Protein AF-A0A960R9C5-F1 (afdb_monomer_lite)

Foldseek 3Di:
DQQAEEEEFPQDAAPVRLVVFQCVPHQRSSGYDAFYLDDHRHPPLDDPDDDDPVVVVVVVVVVVVVLVVVCVVDDPDSVSVSVVVVVVVSPVCSPVVVVLLDCVPPDPVLCVQQPDPHPPANSVSSVLSSVVSVVVVPRNYYHYDDDHCLVPDPPPCVPSVVNVCRHPVSNVD

Sequence (173 aa):
LPAYVVLDDPKGLPVNHTQSWQAGYLPPVFQGTRFRSTGTPVLNLTRDFDEPDAVTSLERELYTKFNRLHRDRRPFQPDLDARIASYELAARMQLSTTDALDLSSETQSTLDMYGIGTEPTDSYGRRCLYARRLVERGVRFIQLFIDFQIWDNHTGLETGLKSACDRTDKPIA

pLDDT: mean 86.18, std 8.32, range [62.41, 96.62]

Radius of gyration: 19.41 Å; chains: 1; bounding box: 48×28×61 Å

Secondary structure (DSSP, 8-state):
--SEEEE-BTTBPPTTGGGGG--TTS-GGG--EEE-SSS-SSTT-S-SS---HHHHHHHHHHHHHHHHHHHHTSTT-HHHHHHHHHHHHHHHHHHHHHHHH--TTS-HHHHHHTTTTSTTTHHHHHHHHHHHHHHHTT--EEEE--STTTT--SS-HHHHHHHHHHHHHHHH-

Structure (mmCIF, N/CA/C/O backbone):
data_AF-A0A960R9C5-F1
#
_entry.id   AF-A0A960R9C5-F1
#
loop_
_atom_site.group_PDB
_atom_site.id
_atom_site.type_symbol
_atom_site.label_atom_id
_atom_site.label_alt_id
_atom_site.label_comp_id
_atom_site.label_asym_id
_atom_site.label_entity_id
_atom_site.label_seq_id
_atom_site.pdbx_PDB_ins_code
_atom_site.Cartn_x
_atom_site.Cartn_y
_atom_site.Cartn_z
_atom_site.occupancy
_atom_site.B_iso_or_equiv
_atom_site.auth_seq_id
_atom_site.auth_comp_id
_atom_site.auth_asym_id
_atom_site.auth_atom_id
_atom_site.pdbx_PDB_model_num
ATOM 1 N N . LEU A 1 1 ? 0.612 -5.121 -11.516 1.00 77.38 1 LEU A N 1
ATOM 2 C CA . LEU A 1 1 ? 0.949 -4.606 -10.169 1.00 77.38 1 LEU A CA 1
ATOM 3 C C . LEU A 1 1 ? 2.263 -5.228 -9.681 1.00 77.38 1 LEU A C 1
ATOM 5 O O . LEU A 1 1 ? 2.621 -6.280 -10.205 1.00 77.38 1 LEU A O 1
ATOM 9 N N . PRO A 1 2 ? 3.005 -4.582 -8.760 1.00 83.38 2 PRO A N 1
ATOM 10 C CA . PRO A 1 2 ? 4.226 -5.135 -8.162 1.00 83.38 2 PRO A CA 1
ATOM 11 C C . PRO A 1 2 ? 3.938 -6.420 -7.389 1.00 83.38 2 PRO A C 1
ATOM 13 O O . PRO A 1 2 ? 2.831 -6.618 -6.894 1.00 83.38 2 PRO A O 1
ATOM 16 N N . ALA A 1 3 ? 4.952 -7.273 -7.245 1.00 85.12 3 ALA A N 1
ATOM 17 C CA . ALA A 1 3 ? 4.843 -8.468 -6.413 1.00 85.12 3 ALA A CA 1
ATOM 18 C C . ALA A 1 3 ? 4.812 -8.126 -4.912 1.00 85.12 3 ALA A C 1
ATOM 20 O O . ALA A 1 3 ? 4.100 -8.794 -4.167 1.00 85.12 3 ALA A O 1
ATOM 21 N N . TYR A 1 4 ? 5.545 -7.082 -4.504 1.00 90.88 4 TYR A N 1
ATOM 22 C CA . TYR A 1 4 ? 5.660 -6.613 -3.125 1.00 90.88 4 TYR A CA 1
ATOM 23 C C . TYR A 1 4 ? 5.252 -5.134 -3.002 1.00 90.88 4 TYR A C 1
ATOM 25 O O . TYR A 1 4 ? 5.939 -4.248 -3.520 1.00 90.88 4 TYR A O 1
ATOM 33 N N . VAL A 1 5 ? 4.139 -4.876 -2.308 1.00 91.56 5 VAL A N 1
ATOM 34 C CA . VAL A 1 5 ? 3.648 -3.529 -1.972 1.00 91.56 5 VAL A CA 1
ATOM 35 C C . VAL A 1 5 ? 3.867 -3.219 -0.496 1.00 91.56 5 VAL A C 1
ATOM 37 O O . VAL A 1 5 ? 3.649 -4.065 0.368 1.00 91.56 5 VAL A O 1
ATOM 40 N N . VAL A 1 6 ? 4.231 -1.972 -0.214 1.00 93.06 6 VAL A N 1
ATOM 41 C CA . VAL A 1 6 ? 4.342 -1.431 1.141 1.00 93.06 6 VAL A CA 1
ATOM 42 C C . VAL A 1 6 ? 3.352 -0.288 1.308 1.00 93.06 6 VAL A C 1
ATOM 44 O O . VAL A 1 6 ? 3.401 0.673 0.543 1.00 93.06 6 VAL A O 1
ATOM 47 N N . LEU A 1 7 ? 2.484 -0.383 2.312 1.00 92.50 7 LEU A N 1
ATOM 48 C CA . LEU A 1 7 ? 1.526 0.652 2.697 1.00 92.50 7 LEU A CA 1
ATOM 49 C C . LEU A 1 7 ? 1.976 1.267 4.026 1.00 92.50 7 LEU A C 1
ATOM 51 O O . LEU A 1 7 ? 1.863 0.637 5.080 1.00 92.50 7 LEU A O 1
ATOM 55 N N . ASP A 1 8 ? 2.510 2.486 3.980 1.00 89.44 8 ASP A N 1
ATOM 56 C CA . ASP A 1 8 ? 2.977 3.189 5.175 1.00 89.44 8 ASP A CA 1
ATOM 57 C C . ASP A 1 8 ? 1.854 3.924 5.916 1.00 89.44 8 ASP A C 1
ATOM 59 O O . ASP A 1 8 ? 0.726 4.039 5.429 1.00 89.44 8 ASP A O 1
ATOM 63 N N . ASP A 1 9 ? 2.139 4.352 7.146 1.00 90.06 9 ASP A N 1
ATOM 64 C CA . ASP A 1 9 ? 1.217 5.151 7.947 1.00 90.06 9 ASP A CA 1
ATOM 65 C C . ASP A 1 9 ? 1.395 6.635 7.615 1.00 90.06 9 ASP A C 1
ATOM 67 O O . ASP A 1 9 ? 2.532 7.112 7.598 1.00 90.06 9 ASP A O 1
ATOM 71 N N . PRO A 1 10 ? 0.311 7.402 7.389 1.00 88.44 10 PRO A N 1
ATOM 72 C CA . PRO A 1 10 ? 0.430 8.834 7.130 1.00 88.44 10 PRO A CA 1
ATOM 73 C C . PRO A 1 10 ? 1.084 9.602 8.289 1.00 88.44 10 PRO A C 1
ATOM 75 O O . PRO A 1 10 ? 1.595 10.698 8.066 1.00 88.44 10 PRO A O 1
ATOM 78 N N . LYS A 1 11 ? 1.093 9.046 9.510 1.00 88.44 11 LYS A N 1
ATOM 79 C CA . LYS A 1 11 ? 1.782 9.634 10.667 1.00 88.44 11 LYS A CA 1
ATOM 80 C C . LYS A 1 11 ? 3.303 9.507 10.593 1.00 88.44 11 LYS A C 1
ATOM 82 O O . LYS A 1 11 ? 4.003 10.309 11.205 1.00 88.44 11 LYS A O 1
ATOM 87 N N . GLY A 1 12 ? 3.828 8.542 9.840 1.00 86.19 12 GLY A N 1
ATOM 88 C CA . GLY A 1 12 ? 5.264 8.350 9.707 1.00 86.19 12 GLY A CA 1
ATOM 89 C C . GLY A 1 12 ? 5.664 6.956 9.243 1.00 86.19 12 GLY A C 1
ATOM 90 O O . GLY A 1 12 ? 4.900 5.992 9.285 1.00 86.19 12 GLY A O 1
ATOM 91 N N . LEU A 1 13 ? 6.922 6.856 8.814 1.00 88.00 13 LEU A N 1
ATOM 92 C CA . LEU A 1 13 ? 7.540 5.576 8.484 1.00 88.00 13 LEU A CA 1
ATOM 93 C C . LEU A 1 13 ? 7.780 4.753 9.764 1.00 88.00 13 LEU A C 1
ATOM 95 O O . LEU A 1 13 ? 7.956 5.334 10.838 1.00 88.00 13 LEU A O 1
ATOM 99 N N . PRO A 1 14 ? 7.828 3.414 9.663 1.00 89.25 14 PRO A N 1
ATOM 100 C CA . PRO A 1 14 ? 8.199 2.572 10.795 1.00 89.25 14 PRO A CA 1
ATOM 101 C C . PRO A 1 14 ? 9.638 2.841 11.247 1.00 89.25 14 PRO A C 1
ATOM 103 O O . PRO A 1 14 ? 10.432 3.475 10.537 1.00 89.25 14 PRO A O 1
ATOM 106 N N . VAL A 1 15 ? 9.996 2.273 12.399 1.00 88.00 15 VAL A N 1
ATOM 107 C CA . VAL A 1 15 ? 11.399 2.152 12.821 1.00 88.00 15 VAL A CA 1
ATOM 108 C C . VAL A 1 15 ? 12.231 1.554 11.681 1.00 88.00 15 VAL A C 1
ATOM 110 O O . VAL A 1 15 ? 11.767 0.679 10.947 1.00 88.00 15 VAL A O 1
ATOM 113 N N . ASN A 1 16 ? 13.448 2.074 11.503 1.00 88.38 16 ASN A N 1
ATOM 114 C CA . ASN A 1 16 ? 14.372 1.767 10.400 1.00 88.38 16 ASN A CA 1
ATOM 115 C C . ASN A 1 16 ? 13.913 2.225 8.998 1.00 88.38 16 ASN A C 1
ATOM 117 O O . ASN A 1 16 ? 14.590 1.963 8.001 1.00 88.38 16 ASN A O 1
ATOM 121 N N . HIS A 1 17 ? 12.812 2.978 8.895 1.00 89.31 17 HIS A N 1
ATOM 122 C CA . HIS A 1 17 ? 12.341 3.597 7.654 1.00 89.31 17 HIS A CA 1
ATOM 123 C C . HIS A 1 17 ? 12.310 2.600 6.481 1.00 89.31 17 HIS A C 1
ATOM 125 O O . HIS A 1 17 ? 11.784 1.498 6.607 1.00 89.31 17 HIS A O 1
ATOM 131 N N . THR A 1 18 ? 12.899 2.959 5.335 1.00 88.19 18 THR A N 1
ATOM 132 C CA . THR A 1 18 ? 12.920 2.123 4.130 1.00 88.19 18 THR A CA 1
ATOM 133 C C . THR A 1 18 ? 13.665 0.806 4.294 1.00 88.19 18 THR A C 1
ATOM 135 O O . THR A 1 18 ? 13.451 -0.092 3.485 1.00 88.19 18 THR A O 1
ATOM 138 N N . GLN A 1 19 ? 14.531 0.666 5.304 1.00 89.88 19 GLN A N 1
ATOM 139 C CA . GLN A 1 19 ? 15.277 -0.577 5.533 1.00 89.88 19 GLN A CA 1
ATOM 140 C C . GLN A 1 19 ? 14.338 -1.746 5.846 1.00 89.88 19 GLN A C 1
ATOM 142 O O . GLN A 1 19 ? 14.651 -2.884 5.510 1.00 89.88 19 GLN A O 1
ATOM 147 N N . SER A 1 20 ? 13.151 -1.460 6.385 1.00 89.62 20 SER A N 1
ATOM 148 C CA . SER A 1 20 ? 12.134 -2.458 6.723 1.00 89.62 20 SER A CA 1
ATOM 149 C C . SER A 1 20 ? 11.517 -3.164 5.505 1.00 89.62 20 SER A C 1
ATOM 151 O O . SER A 1 20 ? 10.842 -4.175 5.671 1.00 89.62 20 SER A O 1
ATOM 153 N N . TRP A 1 21 ? 11.760 -2.676 4.281 1.00 91.56 21 TRP A N 1
ATOM 154 C CA . TRP A 1 21 ? 11.279 -3.295 3.036 1.00 91.56 21 TRP A CA 1
ATOM 155 C C . TRP A 1 21 ? 12.300 -3.263 1.892 1.00 91.56 21 TRP A C 1
ATOM 157 O O . TRP A 1 21 ? 11.939 -3.249 0.710 1.00 91.56 21 TRP A O 1
ATOM 167 N N . GLN A 1 22 ? 13.589 -3.230 2.225 1.00 90.50 22 GLN A N 1
ATOM 168 C CA . GLN A 1 22 ? 14.656 -3.360 1.236 1.00 90.50 22 GLN A CA 1
ATOM 169 C C . GLN A 1 22 ? 14.792 -4.799 0.732 1.00 90.50 22 GLN A C 1
ATOM 171 O O . GLN A 1 22 ? 14.524 -5.751 1.459 1.00 90.50 22 GLN A O 1
ATOM 176 N N . ALA A 1 23 ? 15.272 -4.958 -0.504 1.00 87.50 23 ALA A N 1
ATOM 177 C CA . ALA A 1 23 ? 15.625 -6.276 -1.041 1.00 87.50 23 ALA A CA 1
ATOM 178 C C . ALA A 1 23 ? 16.809 -6.930 -0.290 1.00 87.50 23 ALA A C 1
ATOM 180 O O . ALA A 1 23 ? 17.013 -8.141 -0.378 1.00 87.50 23 ALA A O 1
ATOM 181 N N . GLY A 1 24 ? 17.590 -6.148 0.467 1.00 86.75 24 GLY A N 1
ATOM 182 C CA . GLY A 1 24 ? 18.765 -6.633 1.188 1.00 86.75 24 GLY A CA 1
ATOM 183 C C . GLY A 1 24 ? 19.799 -7.212 0.221 1.00 86.75 24 GLY A C 1
ATOM 184 O O . GLY A 1 24 ? 20.291 -6.505 -0.652 1.00 86.75 24 GLY A O 1
ATOM 185 N N . TYR A 1 25 ? 20.104 -8.503 0.370 1.00 85.69 25 TYR A N 1
ATOM 186 C CA . TYR A 1 25 ? 21.004 -9.244 -0.526 1.00 85.69 25 TYR A CA 1
ATOM 187 C C . TYR A 1 25 ? 20.301 -9.831 -1.759 1.00 85.69 25 TYR A C 1
ATOM 189 O O . TYR A 1 25 ? 20.962 -10.394 -2.632 1.00 85.69 25 TYR A O 1
ATOM 197 N N . LEU A 1 26 ? 18.967 -9.761 -1.823 1.00 85.00 26 LEU A N 1
ATOM 198 C CA . LEU A 1 26 ? 18.210 -10.261 -2.963 1.00 85.00 26 LEU A CA 1
ATOM 199 C C . LEU A 1 26 ? 18.327 -9.299 -4.153 1.00 85.00 26 LEU A C 1
ATOM 201 O O . LEU A 1 26 ? 18.531 -8.098 -3.967 1.00 85.00 26 LEU A O 1
ATOM 205 N N . PRO A 1 27 ? 18.142 -9.802 -5.387 1.00 81.25 27 PRO A N 1
ATOM 206 C CA . PRO A 1 27 ? 18.071 -8.958 -6.569 1.00 81.25 27 PRO A CA 1
ATOM 207 C C . PRO A 1 27 ? 17.075 -7.795 -6.408 1.00 81.25 27 PRO A C 1
ATOM 209 O O . PRO A 1 27 ? 16.022 -7.977 -5.788 1.00 81.25 27 PRO A O 1
ATOM 212 N N . PRO A 1 28 ? 17.315 -6.624 -7.027 1.00 79.06 28 PRO A N 1
ATOM 213 C CA . PRO A 1 28 ? 16.482 -5.445 -6.776 1.00 79.06 28 PRO A CA 1
ATOM 214 C C . PRO A 1 28 ? 15.011 -5.590 -7.216 1.00 79.06 28 PRO A C 1
ATOM 216 O O . PRO A 1 28 ? 14.164 -4.813 -6.790 1.00 79.06 28 PRO A O 1
ATOM 219 N N . VAL A 1 29 ? 14.671 -6.609 -8.014 1.00 76.50 29 VAL A N 1
ATOM 220 C CA . VAL A 1 29 ? 13.278 -6.992 -8.330 1.00 76.50 29 VAL A CA 1
ATOM 221 C C . VAL A 1 29 ? 12.449 -7.351 -7.083 1.00 76.50 29 VAL A C 1
ATOM 223 O O . VAL A 1 29 ? 11.225 -7.250 -7.117 1.00 76.50 29 VAL A O 1
ATOM 226 N N . PHE A 1 30 ? 13.092 -7.717 -5.972 1.00 84.50 30 PHE A N 1
ATOM 227 C CA . PHE A 1 30 ? 12.429 -8.002 -4.694 1.00 84.50 30 PHE A CA 1
ATOM 228 C C . PHE A 1 30 ? 12.263 -6.766 -3.795 1.00 84.50 30 PHE A C 1
ATOM 230 O O . PHE A 1 30 ? 11.787 -6.884 -2.668 1.00 84.50 30 PHE A O 1
ATOM 237 N N . GLN A 1 31 ? 12.639 -5.576 -4.268 1.00 87.88 31 GLN A N 1
ATOM 238 C CA . GLN A 1 31 ? 12.476 -4.327 -3.528 1.00 87.88 31 GLN A CA 1
ATOM 239 C C . GLN A 1 31 ? 10.990 -3.998 -3.321 1.00 87.88 31 GLN A C 1
ATOM 241 O O . GLN A 1 31 ? 10.208 -3.967 -4.274 1.00 87.88 31 GLN A O 1
ATOM 246 N N . GLY A 1 32 ? 10.603 -3.684 -2.080 1.00 89.25 32 GLY A N 1
ATOM 247 C CA . GLY A 1 32 ? 9.241 -3.253 -1.771 1.00 89.25 32 GLY A CA 1
ATOM 248 C C . GLY A 1 32 ? 8.894 -1.940 -2.464 1.00 89.25 32 GLY A C 1
ATOM 249 O O . GLY A 1 32 ? 9.638 -0.958 -2.362 1.00 89.25 32 GLY A O 1
ATOM 250 N N . THR A 1 33 ? 7.755 -1.921 -3.161 1.00 87.88 33 THR A N 1
ATOM 251 C CA . THR A 1 33 ? 7.226 -0.720 -3.815 1.00 87.88 33 THR A CA 1
ATOM 252 C C . THR A 1 33 ? 6.292 0.004 -2.851 1.00 87.88 33 THR A C 1
ATOM 254 O O . THR A 1 33 ? 5.219 -0.499 -2.520 1.00 87.88 33 THR A O 1
ATOM 257 N N . ARG A 1 34 ? 6.698 1.191 -2.392 1.00 87.44 34 ARG A N 1
ATOM 258 C CA . ARG A 1 34 ? 5.901 2.004 -1.466 1.00 87.44 34 ARG A CA 1
ATOM 259 C C . ARG A 1 34 ? 4.719 2.654 -2.177 1.00 87.44 34 ARG A C 1
ATOM 261 O O . ARG A 1 34 ? 4.907 3.348 -3.174 1.00 87.44 34 ARG A O 1
ATOM 268 N N . PHE A 1 35 ? 3.529 2.464 -1.619 1.00 87.19 35 PHE A N 1
ATOM 269 C CA . PHE A 1 35 ? 2.294 3.137 -1.999 1.00 87.19 35 PHE A CA 1
ATOM 270 C C . PHE A 1 35 ? 1.908 4.071 -0.853 1.00 87.19 35 PHE A C 1
ATOM 272 O O . PHE A 1 35 ? 1.730 3.626 0.281 1.00 87.19 35 PHE A O 1
ATOM 279 N N . ARG A 1 36 ? 1.790 5.367 -1.143 1.00 80.00 36 ARG A N 1
ATOM 280 C CA . ARG A 1 36 ? 1.362 6.355 -0.153 1.00 80.00 36 ARG A CA 1
ATOM 281 C C . ARG A 1 36 ? -0.093 6.108 0.220 1.00 80.00 36 ARG A C 1
ATOM 283 O O . ARG A 1 36 ? -0.937 5.859 -0.637 1.00 80.00 36 ARG A O 1
ATOM 290 N N . SER A 1 37 ? -0.376 6.232 1.506 1.00 71.81 37 SER A N 1
ATOM 291 C CA . SER A 1 37 ? -1.714 6.088 2.078 1.00 71.81 37 SER A CA 1
ATOM 292 C C . SER A 1 37 ? -2.637 7.280 1.809 1.00 71.81 37 SER A C 1
ATOM 294 O O . SER A 1 37 ? -3.852 7.151 1.939 1.00 71.81 37 SER A O 1
ATOM 296 N N . THR A 1 38 ? -2.072 8.444 1.479 1.00 72.31 38 THR A N 1
ATOM 297 C CA . THR A 1 38 ? -2.788 9.698 1.211 1.00 72.31 38 THR A CA 1
ATOM 298 C C . THR A 1 38 ? -2.210 10.410 -0.013 1.00 72.31 38 THR A C 1
ATOM 300 O O . THR A 1 38 ? -1.033 10.248 -0.354 1.00 72.31 38 THR A O 1
ATOM 303 N N . GLY A 1 39 ? -3.040 11.222 -0.674 1.00 75.12 39 GLY A N 1
ATOM 304 C CA . GLY A 1 39 ? -2.672 11.903 -1.917 1.00 75.12 39 GLY A CA 1
ATOM 305 C C . GLY A 1 39 ? -2.460 10.914 -3.063 1.00 75.12 39 GLY A C 1
ATOM 306 O O . GLY A 1 39 ? -3.129 9.887 -3.123 1.00 75.12 39 GLY A O 1
ATOM 307 N N . THR A 1 40 ? -1.526 11.216 -3.970 1.00 70.56 40 THR A N 1
ATOM 308 C CA . THR A 1 40 ? -1.194 10.323 -5.088 1.00 70.56 40 THR A CA 1
ATOM 309 C C . THR A 1 40 ? -0.412 9.106 -4.577 1.00 70.56 40 THR A C 1
ATOM 311 O O . THR A 1 40 ? 0.733 9.272 -4.134 1.00 70.56 40 THR A O 1
ATOM 314 N N . PRO A 1 41 ? -0.971 7.884 -4.649 1.00 73.44 41 PRO A N 1
ATOM 315 C CA . PRO A 1 41 ? -0.367 6.719 -4.006 1.00 73.44 41 PRO A CA 1
ATOM 316 C C . PRO A 1 41 ? 0.975 6.312 -4.605 1.00 73.44 41 PRO A C 1
ATOM 318 O O . PRO A 1 41 ? 1.882 5.891 -3.891 1.00 73.44 41 PRO A O 1
ATOM 321 N N . VAL A 1 42 ? 1.128 6.484 -5.915 1.00 74.25 42 VAL A N 1
ATOM 322 C CA . VAL A 1 42 ? 2.401 6.309 -6.612 1.00 74.25 42 VAL A CA 1
ATOM 323 C C . VAL A 1 42 ? 2.680 7.602 -7.358 1.00 74.25 42 VAL A C 1
ATOM 325 O O . VAL A 1 42 ? 1.834 8.121 -8.083 1.00 74.25 42 VAL A O 1
ATOM 328 N N . LEU A 1 43 ? 3.859 8.166 -7.131 1.00 67.69 43 LEU A N 1
ATOM 329 C CA . LEU A 1 43 ? 4.248 9.423 -7.758 1.00 67.69 43 LEU A CA 1
ATOM 330 C C . LEU A 1 43 ? 4.332 9.268 -9.280 1.00 67.69 43 LEU A C 1
ATOM 332 O O . LEU A 1 43 ? 4.702 8.204 -9.773 1.00 67.69 43 LEU A O 1
ATOM 336 N N . ASN A 1 44 ? 4.033 10.347 -10.004 1.00 65.44 44 ASN A N 1
ATOM 337 C CA . ASN A 1 44 ? 4.134 10.418 -11.466 1.00 65.44 44 ASN A CA 1
ATOM 338 C C . ASN A 1 44 ? 3.245 9.391 -12.208 1.00 65.44 44 ASN A C 1
ATOM 340 O O . ASN A 1 44 ? 3.566 8.961 -13.316 1.00 65.44 44 ASN A O 1
ATOM 344 N N . LEU A 1 45 ? 2.128 8.964 -11.598 1.00 67.38 45 LEU A N 1
ATOM 345 C CA . LEU A 1 45 ? 1.124 8.136 -12.285 1.00 67.38 45 LEU A CA 1
ATOM 346 C C . LEU A 1 45 ? 0.294 8.941 -13.296 1.00 67.38 45 LEU A C 1
ATOM 348 O O . LEU A 1 45 ? -0.201 8.378 -14.265 1.00 67.38 45 LEU A O 1
ATOM 352 N N . THR A 1 46 ? 0.096 10.233 -13.060 1.00 68.00 46 THR A N 1
ATOM 353 C CA . THR A 1 46 ? -0.685 11.103 -13.942 1.00 68.00 46 THR A CA 1
ATOM 354 C C . THR A 1 46 ? 0.231 11.782 -14.942 1.00 68.00 46 THR A C 1
ATOM 356 O O . THR A 1 46 ? 1.325 12.218 -14.587 1.00 68.00 46 THR A O 1
ATOM 359 N N . ARG A 1 47 ? -0.220 11.865 -16.191 1.00 71.31 47 ARG A N 1
ATOM 360 C CA . ARG A 1 47 ? 0.460 12.630 -17.236 1.00 71.31 47 ARG A CA 1
ATOM 361 C C . ARG A 1 47 ? 0.223 14.120 -17.020 1.00 71.31 47 ARG A C 1
ATOM 363 O O . ARG A 1 47 ? -0.867 14.503 -16.607 1.00 71.31 47 ARG A O 1
ATOM 370 N N . ASP A 1 48 ? 1.227 14.932 -17.333 1.00 75.19 48 ASP A N 1
ATOM 371 C CA . ASP A 1 48 ? 1.127 16.393 -17.229 1.00 75.19 48 ASP A CA 1
ATOM 372 C C . ASP A 1 48 ? 0.285 17.005 -18.360 1.00 75.19 48 ASP A C 1
ATOM 374 O O . ASP A 1 48 ? -0.251 18.102 -18.214 1.00 75.19 48 ASP A O 1
ATOM 378 N N . PHE A 1 49 ? 0.157 16.304 -19.489 1.00 81.06 49 PHE A N 1
ATOM 379 C CA . PHE A 1 49 ? -0.650 16.715 -20.632 1.00 81.06 49 PHE A CA 1
ATOM 380 C C . PHE A 1 49 ? -1.228 15.498 -21.360 1.00 81.06 49 PHE A C 1
ATOM 382 O O . PHE A 1 49 ? -0.668 14.398 -21.311 1.00 81.06 49 PHE A O 1
ATOM 389 N N . ASP A 1 50 ? -2.347 15.716 -22.047 1.00 80.81 50 ASP A N 1
ATOM 390 C CA . ASP A 1 50 ? -2.931 14.720 -22.936 1.00 80.81 50 ASP A CA 1
ATOM 391 C C . ASP A 1 50 ? -2.104 14.608 -24.213 1.00 80.81 50 ASP A C 1
ATOM 393 O O . ASP A 1 50 ? -1.773 15.599 -24.867 1.00 80.81 50 ASP A O 1
ATOM 397 N N . GLU A 1 51 ? -1.791 13.373 -24.580 1.00 83.81 51 GLU A N 1
ATOM 398 C CA . GLU A 1 51 ? -1.022 13.051 -25.768 1.00 83.81 51 GLU A CA 1
ATOM 399 C C . GLU A 1 51 ? -1.749 11.957 -26.558 1.00 83.81 51 GLU A C 1
ATOM 401 O O . GLU A 1 51 ? -2.253 11.011 -25.944 1.00 83.81 51 GLU A O 1
ATOM 406 N N . PRO A 1 52 ? -1.808 12.038 -27.901 1.00 89.06 52 PRO A N 1
ATOM 407 C CA . PRO A 1 52 ? -2.423 10.993 -28.706 1.00 89.06 52 PRO A CA 1
ATOM 408 C C . PRO A 1 52 ? -1.778 9.623 -28.465 1.00 89.06 52 PRO A C 1
ATOM 410 O O . PRO A 1 52 ? -0.552 9.491 -28.500 1.00 89.06 52 PRO A O 1
ATOM 413 N N . ASP A 1 53 ? -2.602 8.580 -28.344 1.00 84.12 53 ASP A N 1
ATOM 414 C CA . ASP A 1 53 ? -2.145 7.203 -28.092 1.00 84.12 53 ASP A CA 1
ATOM 415 C C . ASP A 1 53 ? -1.084 6.721 -29.092 1.00 84.12 53 ASP A C 1
ATOM 417 O O . ASP A 1 53 ? -0.174 5.969 -28.733 1.00 84.12 53 ASP A O 1
ATOM 421 N N . ALA A 1 54 ? -1.171 7.173 -30.348 1.00 89.19 54 ALA A N 1
ATOM 422 C CA . ALA A 1 54 ? -0.198 6.855 -31.388 1.00 89.19 54 ALA A CA 1
ATOM 423 C C . ALA A 1 54 ? 1.207 7.394 -31.065 1.00 89.19 54 ALA A C 1
ATOM 425 O O . ALA A 1 54 ? 2.193 6.686 -31.267 1.00 89.19 54 ALA A O 1
ATOM 426 N N . VAL A 1 55 ? 1.304 8.616 -30.528 1.00 88.56 55 VAL A N 1
ATOM 427 C CA . VAL A 1 55 ? 2.582 9.235 -30.144 1.00 88.56 55 VAL A CA 1
ATOM 428 C C . VAL A 1 55 ? 3.154 8.510 -28.933 1.00 88.56 55 VAL A C 1
ATOM 430 O O . VAL A 1 55 ? 4.269 8.002 -28.992 1.00 88.56 55 VAL A O 1
ATOM 433 N N . THR A 1 56 ? 2.340 8.320 -27.896 1.00 83.62 56 THR A N 1
ATOM 434 C CA . THR A 1 56 ? 2.716 7.552 -26.706 1.00 83.62 56 THR A CA 1
ATOM 435 C C . THR A 1 56 ? 3.206 6.138 -27.036 1.00 83.62 56 THR A C 1
ATOM 437 O O . THR A 1 56 ? 4.146 5.634 -26.417 1.00 83.62 56 THR A O 1
ATOM 440 N N . SER A 1 57 ? 2.563 5.465 -27.992 1.00 85.25 57 SER A N 1
ATOM 441 C CA . SER A 1 57 ? 2.958 4.117 -28.410 1.00 85.25 57 SER A CA 1
ATOM 442 C C . SER A 1 57 ? 4.324 4.131 -29.096 1.00 85.25 57 SER A C 1
ATOM 444 O O . SER A 1 57 ? 5.190 3.332 -28.739 1.00 85.25 57 SER A O 1
ATOM 446 N N . LEU A 1 58 ? 4.555 5.090 -29.999 1.00 90.81 58 LEU A N 1
ATOM 447 C CA . LEU A 1 58 ? 5.851 5.290 -30.654 1.00 90.81 58 LEU A CA 1
ATOM 448 C C . LEU A 1 58 ? 6.963 5.626 -29.651 1.00 90.81 58 LEU A C 1
ATOM 450 O O . LEU A 1 58 ? 8.062 5.079 -29.750 1.00 90.81 58 LEU A O 1
ATOM 454 N N . GLU A 1 59 ? 6.688 6.473 -28.657 1.00 87.62 59 GLU A N 1
ATOM 455 C CA . GLU A 1 59 ? 7.641 6.778 -27.587 1.00 87.62 59 GLU A CA 1
ATOM 456 C C . GLU A 1 59 ? 8.013 5.524 -26.792 1.00 87.62 59 GLU A C 1
ATOM 458 O O . GLU A 1 59 ? 9.197 5.235 -26.604 1.00 87.62 59 GLU A O 1
ATOM 463 N N . ARG A 1 60 ? 7.023 4.722 -26.371 1.00 84.31 60 ARG A N 1
ATOM 464 C CA . ARG A 1 60 ? 7.266 3.455 -25.658 1.00 84.31 60 ARG A CA 1
ATOM 465 C C . ARG A 1 60 ? 8.097 2.481 -26.489 1.00 84.31 60 ARG A C 1
ATOM 467 O O . ARG A 1 60 ? 9.005 1.845 -25.947 1.00 84.31 60 ARG A O 1
ATOM 474 N N . GLU A 1 61 ? 7.823 2.363 -27.786 1.00 89.06 61 GLU A N 1
ATOM 475 C CA . GLU A 1 61 ? 8.614 1.531 -28.699 1.00 89.06 61 GLU A CA 1
ATOM 476 C C . GLU A 1 61 ? 10.058 2.029 -28.815 1.00 89.06 61 GLU A C 1
ATOM 478 O O . GLU A 1 61 ? 11.003 1.233 -28.737 1.00 89.06 61 GLU A O 1
ATOM 483 N N . LEU A 1 62 ? 10.248 3.344 -28.934 1.00 92.12 62 LEU A N 1
ATOM 484 C CA . LEU A 1 62 ? 11.566 3.965 -29.002 1.00 92.12 62 LEU A CA 1
ATOM 485 C C . LEU A 1 62 ? 12.359 3.752 -27.706 1.00 92.12 62 LEU A C 1
ATOM 487 O O . LEU A 1 62 ? 13.511 3.312 -27.759 1.00 92.12 62 LEU A O 1
ATOM 491 N N . TYR A 1 63 ? 11.742 3.982 -26.545 1.00 87.56 63 TYR A N 1
ATOM 492 C CA . TYR A 1 63 ? 12.354 3.706 -25.245 1.00 87.56 63 TYR A CA 1
ATOM 493 C C . TYR A 1 63 ? 12.702 2.227 -25.087 1.00 87.56 63 TYR A C 1
ATOM 495 O O . TYR A 1 63 ? 13.808 1.901 -24.661 1.00 87.56 63 TYR A O 1
ATOM 503 N N . THR A 1 64 ? 11.820 1.320 -25.515 1.00 87.56 64 THR A N 1
ATOM 504 C CA . THR A 1 64 ? 12.089 -0.126 -25.508 1.00 87.56 64 THR A CA 1
ATOM 505 C C . THR A 1 64 ? 13.310 -0.462 -26.365 1.00 87.56 64 THR A C 1
ATOM 507 O O . THR A 1 64 ? 14.175 -1.239 -25.950 1.00 87.56 64 THR A O 1
ATOM 510 N N . LYS A 1 65 ? 13.430 0.144 -27.552 1.00 91.69 65 LYS A N 1
ATOM 511 C CA . LYS A 1 65 ? 14.587 -0.035 -28.438 1.00 91.69 65 LYS A CA 1
ATOM 512 C C . LYS A 1 65 ? 15.875 0.485 -27.799 1.00 91.69 65 LYS A C 1
ATOM 514 O O . LYS A 1 65 ? 16.891 -0.209 -27.846 1.00 91.69 65 LYS A O 1
ATOM 519 N N . PHE A 1 66 ? 15.846 1.665 -27.181 1.00 89.94 66 PHE A N 1
ATOM 520 C CA . PHE A 1 66 ? 17.003 2.209 -26.469 1.00 89.94 66 PHE A CA 1
ATOM 521 C C . PHE A 1 66 ? 17.397 1.361 -25.264 1.00 89.94 66 PHE A C 1
ATOM 523 O O . PHE A 1 66 ? 18.582 1.081 -25.105 1.00 89.94 66 PHE A O 1
ATOM 530 N N . ASN A 1 67 ? 16.433 0.875 -24.482 1.00 86.75 67 ASN A N 1
ATOM 531 C CA . ASN A 1 67 ? 16.683 -0.024 -23.358 1.00 86.75 67 ASN A CA 1
ATOM 532 C C . ASN A 1 67 ? 17.368 -1.317 -23.821 1.00 86.75 67 ASN A C 1
ATOM 534 O O . ASN A 1 67 ? 18.372 -1.715 -23.233 1.00 86.75 67 ASN A O 1
ATOM 538 N N . ARG A 1 68 ? 16.903 -1.928 -24.923 1.00 87.00 68 ARG A N 1
ATOM 539 C CA . ARG A 1 68 ? 17.549 -3.113 -25.522 1.00 87.00 68 ARG A CA 1
ATOM 540 C C . ARG A 1 68 ? 18.985 -2.823 -25.953 1.00 87.00 68 ARG A C 1
ATOM 542 O O . ARG A 1 68 ? 19.899 -3.500 -25.499 1.00 87.00 68 ARG A O 1
ATOM 549 N N . LEU A 1 69 ? 19.198 -1.767 -26.741 1.00 88.94 69 LEU A N 1
ATOM 550 C CA . LEU A 1 69 ? 20.538 -1.356 -27.180 1.00 88.94 69 LEU A CA 1
ATOM 551 C C . LEU A 1 69 ? 21.478 -1.071 -26.003 1.00 88.94 69 LEU A C 1
ATOM 553 O O . LEU A 1 69 ? 22.672 -1.365 -26.060 1.00 88.94 69 LEU A O 1
ATOM 557 N N . HIS A 1 70 ? 20.952 -0.459 -24.944 1.00 84.00 70 HIS A N 1
ATOM 558 C CA . HIS A 1 70 ? 21.723 -0.123 -23.761 1.00 84.00 70 HIS A CA 1
ATOM 559 C C . HIS A 1 70 ? 22.112 -1.377 -22.964 1.00 84.00 70 HIS A C 1
ATOM 561 O O . HIS A 1 70 ? 23.259 -1.456 -22.517 1.00 84.00 70 HIS A O 1
ATOM 567 N N . ARG A 1 71 ? 21.200 -2.355 -22.858 1.00 84.06 71 ARG A N 1
ATOM 568 C CA . ARG A 1 71 ? 21.420 -3.667 -22.232 1.00 84.06 71 ARG A CA 1
ATOM 569 C C . ARG A 1 71 ? 22.442 -4.505 -22.999 1.00 84.06 71 ARG A C 1
ATOM 571 O O . ARG A 1 71 ? 23.378 -5.017 -22.397 1.00 84.06 71 ARG A O 1
ATOM 578 N N . ASP A 1 72 ? 22.328 -4.569 -24.324 1.00 87.75 72 ASP A N 1
ATOM 579 C CA . ASP A 1 72 ? 23.234 -5.359 -25.171 1.00 87.75 72 ASP A CA 1
ATOM 580 C C . ASP A 1 72 ? 24.689 -4.863 -25.078 1.00 87.75 72 ASP A C 1
ATOM 582 O O . ASP A 1 72 ? 25.635 -5.644 -25.154 1.00 87.75 72 ASP A O 1
ATOM 586 N N . ARG A 1 73 ? 24.884 -3.555 -24.859 1.00 87.88 73 ARG A N 1
ATOM 587 C CA . ARG A 1 73 ? 26.211 -2.941 -24.671 1.00 87.88 73 ARG A CA 1
ATOM 588 C C . ARG A 1 73 ? 26.782 -3.106 -23.259 1.00 87.88 73 ARG A C 1
ATOM 590 O O . ARG A 1 73 ? 27.949 -2.781 -23.056 1.00 87.88 73 ARG A O 1
ATOM 597 N N . ARG A 1 74 ? 25.976 -3.522 -22.277 1.00 83.69 74 ARG A N 1
ATOM 598 C CA . ARG A 1 74 ? 26.346 -3.581 -20.850 1.00 83.69 74 ARG A CA 1
ATOM 599 C C . ARG A 1 74 ? 25.835 -4.874 -20.204 1.00 83.69 74 ARG A C 1
ATOM 601 O O . ARG A 1 74 ? 24.958 -4.815 -19.340 1.00 83.69 74 ARG A O 1
ATOM 608 N N . PRO A 1 75 ? 26.370 -6.041 -20.600 1.00 79.88 75 PRO A N 1
ATOM 609 C CA . PRO A 1 75 ? 26.003 -7.294 -19.956 1.00 79.88 75 PRO A CA 1
ATOM 610 C C . PRO A 1 75 ? 26.396 -7.279 -18.466 1.00 79.88 75 PRO A C 1
ATOM 612 O O . PRO A 1 75 ? 27.337 -6.590 -18.069 1.00 79.88 75 PRO A O 1
ATOM 615 N N . PHE A 1 76 ? 25.681 -8.063 -17.653 1.00 82.06 76 PHE A N 1
ATOM 616 C CA . PHE A 1 76 ? 25.929 -8.250 -16.212 1.00 82.06 76 PHE A CA 1
ATOM 617 C C . PHE A 1 76 ? 25.707 -7.004 -15.328 1.00 82.06 76 PHE A C 1
ATOM 619 O O . PHE A 1 76 ? 26.400 -6.816 -14.332 1.00 82.06 76 PHE A O 1
ATOM 626 N N . GLN A 1 77 ? 24.721 -6.165 -15.663 1.00 83.06 77 GLN A N 1
ATOM 627 C CA . GLN A 1 77 ? 24.327 -4.980 -14.882 1.00 83.06 77 GLN A CA 1
ATOM 628 C C . GLN A 1 77 ? 22.903 -5.130 -14.302 1.00 83.06 77 GLN A C 1
ATOM 630 O O . GLN A 1 77 ? 21.963 -4.520 -14.816 1.00 83.06 77 GLN A O 1
ATOM 635 N N . PRO A 1 78 ? 22.707 -5.923 -13.229 1.00 74.62 78 PRO A N 1
ATOM 636 C CA . PRO A 1 78 ? 21.375 -6.213 -12.683 1.00 74.62 78 PRO A CA 1
ATOM 637 C C . PRO A 1 78 ? 20.643 -4.970 -12.151 1.00 74.62 78 PRO A C 1
ATOM 639 O O . PRO A 1 78 ? 19.417 -4.899 -12.222 1.00 74.62 78 PRO A O 1
ATOM 642 N N . ASP A 1 79 ? 21.376 -3.964 -11.669 1.00 75.12 79 ASP A N 1
ATOM 643 C CA . ASP A 1 79 ? 20.792 -2.712 -11.170 1.00 75.12 79 ASP A CA 1
ATOM 644 C C . ASP A 1 79 ? 20.126 -1.896 -12.281 1.00 75.12 79 ASP A C 1
ATOM 646 O O . ASP A 1 79 ? 19.095 -1.252 -12.074 1.00 75.12 79 ASP A O 1
ATOM 650 N N . LEU A 1 80 ? 20.708 -1.922 -13.478 1.00 76.69 80 LEU A N 1
ATOM 651 C CA . LEU A 1 80 ? 20.172 -1.241 -14.649 1.00 76.69 80 LEU A CA 1
ATOM 652 C C . LEU A 1 80 ? 18.889 -1.924 -15.131 1.00 76.69 80 LEU A C 1
ATOM 654 O O . LEU A 1 80 ? 17.882 -1.247 -15.346 1.00 76.69 80 LEU A O 1
ATOM 658 N N . ASP A 1 81 ? 18.911 -3.253 -15.244 1.00 77.69 81 ASP A N 1
ATOM 659 C CA . ASP A 1 81 ? 17.733 -4.042 -15.616 1.00 77.69 81 ASP A CA 1
ATOM 660 C C . ASP A 1 81 ? 16.591 -3.830 -14.614 1.00 77.69 81 ASP A C 1
ATOM 662 O O . ASP A 1 81 ? 15.436 -3.645 -15.005 1.00 77.69 81 ASP A O 1
ATOM 666 N N . ALA A 1 82 ? 16.908 -3.761 -13.319 1.00 76.38 82 ALA A N 1
ATOM 667 C CA . ALA A 1 82 ? 15.920 -3.480 -12.289 1.00 76.38 82 ALA A CA 1
ATOM 668 C C . ALA A 1 82 ? 15.319 -2.073 -12.388 1.00 76.38 82 ALA A C 1
ATOM 670 O O . ALA A 1 82 ? 14.114 -1.908 -12.194 1.00 76.38 82 ALA A O 1
ATOM 671 N N . ARG A 1 83 ? 16.121 -1.050 -12.713 1.00 76.88 83 ARG A N 1
ATOM 672 C CA . ARG A 1 83 ? 15.608 0.312 -12.938 1.00 76.88 83 ARG A CA 1
ATOM 673 C C . ARG A 1 83 ? 14.648 0.355 -14.122 1.00 76.88 83 ARG A C 1
ATOM 675 O O . ARG A 1 83 ? 13.576 0.940 -13.997 1.00 76.88 83 ARG A O 1
ATOM 682 N N . ILE A 1 84 ? 15.000 -0.292 -15.234 1.00 78.75 84 ILE A N 1
ATOM 683 C CA . ILE A 1 84 ? 14.126 -0.394 -16.412 1.00 78.75 84 ILE A CA 1
ATOM 684 C C . ILE A 1 84 ? 12.814 -1.089 -16.030 1.00 78.75 84 ILE A C 1
ATOM 686 O O . ILE A 1 84 ? 11.736 -0.538 -16.254 1.00 78.75 84 ILE A O 1
ATOM 690 N N . ALA A 1 85 ? 12.898 -2.246 -15.368 1.00 77.56 85 ALA A N 1
ATOM 691 C CA . ALA A 1 85 ? 11.727 -2.994 -14.925 1.00 77.56 85 ALA A CA 1
ATOM 692 C C . ALA A 1 85 ? 10.839 -2.192 -13.956 1.00 77.56 85 ALA A C 1
ATOM 694 O O . ALA A 1 85 ? 9.614 -2.287 -14.034 1.00 77.56 85 ALA A O 1
ATOM 695 N N . SER A 1 86 ? 11.438 -1.386 -13.073 1.00 73.44 86 SER A N 1
ATOM 696 C CA . SER A 1 86 ? 10.729 -0.508 -12.134 1.00 73.44 86 SER A CA 1
ATOM 697 C C . SER A 1 86 ? 9.944 0.596 -12.851 1.00 73.44 86 SER A C 1
ATOM 699 O O . SER A 1 86 ? 8.769 0.810 -12.552 1.00 73.44 86 SER A O 1
ATOM 701 N N . TYR A 1 87 ? 10.534 1.246 -13.860 1.00 74.25 87 TYR A N 1
ATOM 702 C CA . TYR A 1 87 ? 9.830 2.267 -14.643 1.00 74.25 87 TYR A CA 1
ATOM 703 C C . TYR A 1 87 ? 8.709 1.680 -15.504 1.00 74.25 87 TYR A C 1
ATOM 705 O O . TYR A 1 87 ? 7.607 2.226 -15.545 1.00 74.25 87 TYR A O 1
ATOM 713 N N . GLU A 1 88 ? 8.940 0.535 -16.145 1.00 77.44 88 GLU A N 1
ATOM 714 C CA . GLU A 1 88 ? 7.886 -0.161 -16.890 1.00 77.44 88 GLU A CA 1
ATOM 715 C C . GLU A 1 88 ? 6.755 -0.631 -15.971 1.00 77.44 88 GLU A C 1
ATOM 717 O O . GLU A 1 88 ? 5.579 -0.594 -16.336 1.00 77.44 88 GLU A O 1
ATOM 722 N N . LEU A 1 89 ? 7.098 -1.072 -14.760 1.00 75.69 89 LEU A N 1
ATOM 723 C CA . LEU A 1 89 ? 6.125 -1.410 -13.736 1.00 75.69 89 LEU A CA 1
ATOM 724 C C . LEU A 1 89 ? 5.293 -0.185 -13.337 1.00 75.69 89 LEU A C 1
ATOM 726 O O . LEU A 1 89 ? 4.070 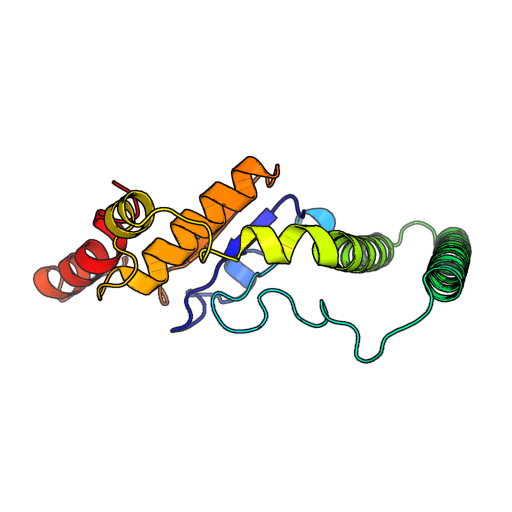-0.304 -13.302 1.00 75.69 89 LEU A O 1
ATOM 730 N N . ALA A 1 90 ? 5.919 0.970 -13.099 1.00 70.00 90 ALA A N 1
ATOM 731 C CA . ALA A 1 90 ? 5.214 2.215 -12.799 1.00 70.00 90 ALA A CA 1
ATOM 732 C C . ALA A 1 90 ? 4.244 2.605 -13.930 1.00 70.00 90 ALA A C 1
ATOM 734 O O . ALA A 1 90 ? 3.089 2.930 -13.663 1.00 70.00 90 ALA A O 1
ATOM 735 N N . ALA A 1 91 ? 4.660 2.462 -15.193 1.00 71.94 91 ALA A N 1
ATOM 736 C CA . ALA A 1 91 ? 3.791 2.689 -16.348 1.00 71.94 91 ALA A CA 1
ATOM 737 C C . ALA A 1 91 ? 2.599 1.713 -16.389 1.00 71.94 91 ALA A C 1
ATOM 739 O O . ALA A 1 91 ? 1.466 2.130 -16.614 1.00 71.94 91 ALA A O 1
ATOM 740 N N . ARG A 1 92 ? 2.811 0.417 -16.110 1.00 73.56 92 ARG A N 1
ATOM 741 C CA . ARG A 1 92 ? 1.710 -0.566 -16.006 1.00 73.56 92 ARG A CA 1
ATOM 742 C C . ARG A 1 92 ? 0.769 -0.269 -14.835 1.00 73.56 92 ARG A C 1
ATOM 744 O O . ARG A 1 92 ? -0.417 -0.581 -14.907 1.00 73.56 92 ARG A O 1
ATOM 751 N N . MET A 1 93 ? 1.293 0.303 -13.754 1.00 71.75 93 MET A N 1
ATOM 752 C CA . MET A 1 93 ? 0.520 0.661 -12.567 1.00 71.75 93 MET A CA 1
ATOM 753 C C . MET A 1 93 ? -0.431 1.839 -12.803 1.00 71.75 93 MET A C 1
ATOM 755 O O . MET A 1 93 ? -1.473 1.858 -12.153 1.00 71.75 93 MET A O 1
ATOM 759 N N . GLN A 1 94 ? -0.142 2.745 -13.751 1.00 67.69 94 GLN A N 1
ATOM 760 C CA . GLN A 1 94 ? -0.998 3.903 -14.083 1.00 67.69 94 GLN A CA 1
ATOM 761 C C . GLN A 1 94 ? -2.469 3.537 -14.281 1.00 67.69 94 GLN A C 1
ATOM 763 O O . GLN A 1 94 ? -3.343 4.235 -13.778 1.00 67.69 94 GLN A O 1
ATOM 768 N N . LEU A 1 95 ? -2.741 2.408 -14.936 1.00 62.41 95 LEU A N 1
ATOM 769 C CA . LEU A 1 95 ? -4.108 1.958 -15.194 1.00 62.41 95 LEU A CA 1
ATOM 770 C C . LEU A 1 95 ? -4.689 1.135 -14.035 1.00 62.41 95 LEU A C 1
ATOM 772 O O . LEU A 1 95 ? -5.860 1.260 -13.714 1.00 62.41 95 LEU A O 1
ATOM 776 N N . SER A 1 96 ? -3.884 0.284 -13.389 1.00 65.81 96 SER A N 1
ATOM 777 C CA . SER A 1 96 ? -4.399 -0.702 -12.422 1.00 65.81 96 SER A CA 1
ATOM 778 C C . SER A 1 96 ? -4.449 -0.228 -10.966 1.00 65.81 96 SER A C 1
ATOM 780 O O . SER A 1 96 ? -5.161 -0.814 -10.151 1.00 65.81 96 SER A O 1
ATOM 782 N N . THR A 1 97 ? -3.624 0.756 -10.601 1.00 68.06 97 THR A N 1
ATOM 783 C CA . THR A 1 97 ? -3.420 1.152 -9.200 1.00 68.06 97 THR A CA 1
ATOM 784 C C . THR A 1 97 ? -4.446 2.178 -8.735 1.00 68.06 97 THR A C 1
ATOM 786 O O . THR A 1 97 ? -4.838 2.126 -7.574 1.00 68.06 97 THR A O 1
ATOM 789 N N . THR A 1 98 ? -4.928 3.050 -9.623 1.00 69.50 98 THR A N 1
ATOM 790 C CA . THR A 1 98 ? -5.954 4.053 -9.298 1.00 69.50 98 THR A CA 1
ATOM 791 C C . THR A 1 98 ? -7.237 3.384 -8.802 1.00 69.50 98 THR A C 1
ATOM 793 O O . THR A 1 98 ? -7.665 3.644 -7.683 1.00 69.50 98 THR A O 1
ATOM 796 N N . ASP A 1 99 ? -7.758 2.404 -9.545 1.00 75.50 99 ASP A N 1
ATOM 797 C CA . ASP A 1 99 ? -8.969 1.664 -9.160 1.00 75.50 99 ASP A CA 1
ATOM 798 C C . ASP A 1 99 ? -8.791 0.839 -7.880 1.00 75.50 99 ASP A C 1
ATOM 800 O O . ASP A 1 99 ? -9.739 0.613 -7.126 1.00 75.50 99 ASP A O 1
ATOM 804 N N . ALA A 1 100 ? -7.582 0.332 -7.625 1.00 80.56 100 ALA A N 1
ATOM 805 C CA . ALA A 1 100 ? -7.304 -0.457 -6.425 1.00 80.56 100 ALA A CA 1
ATOM 806 C C . ALA A 1 100 ? -7.379 0.391 -5.146 1.00 80.56 100 ALA A C 1
ATOM 808 O O . ALA A 1 100 ? -7.659 -0.149 -4.076 1.00 80.56 100 ALA A O 1
ATOM 809 N N . LEU A 1 101 ? -7.141 1.698 -5.269 1.00 83.88 101 LEU A N 1
ATOM 810 C CA . LEU A 1 101 ? -7.039 2.643 -4.160 1.00 83.88 101 LEU A CA 1
ATOM 811 C C . LEU A 1 101 ? -8.219 3.619 -4.097 1.00 83.88 101 LEU A C 1
ATOM 813 O O . LEU A 1 101 ? -8.266 4.470 -3.214 1.00 83.88 101 LEU A O 1
ATOM 817 N N . ASP A 1 102 ? -9.189 3.470 -4.994 1.00 86.25 102 ASP A N 1
ATOM 818 C CA . ASP A 1 102 ? -10.477 4.139 -4.904 1.00 86.25 102 ASP A CA 1
ATOM 819 C C . ASP A 1 102 ? -11.481 3.275 -4.123 1.00 86.25 102 ASP A C 1
ATOM 821 O O . ASP A 1 102 ? -11.850 2.175 -4.548 1.00 86.25 102 ASP A O 1
ATOM 825 N N . LEU A 1 103 ? -11.921 3.785 -2.968 1.00 89.62 103 LEU A N 1
ATOM 826 C CA . LEU A 1 103 ? -12.945 3.162 -2.117 1.00 89.62 103 LEU A CA 1
ATOM 827 C C . LEU A 1 103 ? -14.335 3.772 -2.320 1.00 89.62 103 LEU A C 1
ATOM 829 O O . LEU A 1 103 ? -15.269 3.352 -1.647 1.00 89.62 103 LEU A O 1
ATOM 833 N N . SER A 1 104 ? -14.502 4.743 -3.223 1.00 88.94 104 SER A N 1
ATOM 834 C CA . SER A 1 104 ? -15.803 5.386 -3.471 1.00 88.94 104 SER A CA 1
ATOM 835 C C . SER A 1 104 ? -16.873 4.402 -3.960 1.00 88.94 104 SER A C 1
ATOM 837 O O . SER A 1 104 ? -18.065 4.624 -3.764 1.00 88.94 104 SER A O 1
ATOM 839 N N . SER A 1 105 ? -16.436 3.292 -4.561 1.00 88.56 105 SER A N 1
ATOM 840 C CA . SER A 1 105 ? -17.279 2.194 -5.040 1.00 88.56 105 SER A CA 1
ATOM 841 C C . SER A 1 105 ? -17.595 1.130 -3.980 1.00 88.56 105 SER A C 1
ATOM 843 O O . SER A 1 105 ? -18.340 0.194 -4.268 1.00 88.56 105 SER A O 1
ATOM 845 N N . GLU A 1 106 ? -17.032 1.225 -2.772 1.00 94.06 106 GLU A N 1
ATOM 846 C CA . GLU A 1 106 ? -17.267 0.246 -1.710 1.00 94.06 106 GLU A CA 1
ATOM 847 C C . GLU A 1 106 ? -18.608 0.465 -1.014 1.00 94.06 106 GLU A C 1
ATOM 849 O O . GLU A 1 106 ? -19.084 1.586 -0.834 1.00 94.06 106 GLU A O 1
ATOM 854 N N . THR A 1 107 ? -19.223 -0.635 -0.584 1.00 96.19 107 THR A N 1
ATOM 855 C CA . THR 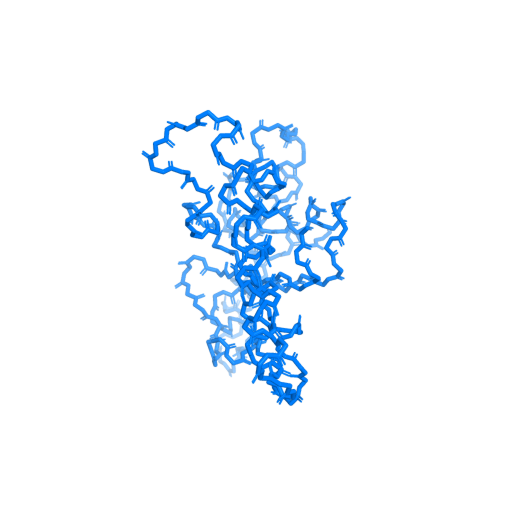A 1 107 ? -20.479 -0.553 0.165 1.00 96.19 107 THR A CA 1
ATOM 856 C C . THR A 1 107 ? -20.236 -0.001 1.565 1.00 96.19 107 THR A C 1
ATOM 858 O O . THR A 1 107 ? -19.211 -0.298 2.184 1.00 96.19 107 THR A O 1
ATOM 861 N N . GLN A 1 108 ? -21.220 0.717 2.114 1.00 96.50 108 GLN A N 1
ATOM 862 C CA . GLN A 1 108 ? -21.138 1.219 3.488 1.00 96.50 108 GLN A CA 1
ATOM 863 C C . GLN A 1 108 ? -20.898 0.086 4.496 1.00 96.50 108 GLN A C 1
ATOM 865 O O . GLN A 1 108 ? -20.075 0.233 5.389 1.00 96.50 108 GLN A O 1
ATOM 870 N N . SER A 1 109 ? -21.517 -1.084 4.295 1.00 96.62 109 SER A N 1
ATOM 871 C CA . SER A 1 109 ? -21.289 -2.252 5.154 1.00 96.62 109 SER A CA 1
ATOM 872 C C . SER A 1 109 ? -19.829 -2.714 5.152 1.00 96.62 109 SER A C 1
ATOM 874 O O . SER A 1 109 ? -19.334 -3.136 6.195 1.00 96.62 109 SER A O 1
ATOM 876 N N . THR A 1 110 ? -19.138 -2.659 4.007 1.00 96.06 110 THR A N 1
ATOM 877 C CA . THR A 1 110 ? -17.703 -2.975 3.939 1.00 96.06 110 THR A CA 1
ATOM 878 C C . THR A 1 110 ? -16.902 -1.921 4.694 1.00 96.06 110 THR A C 1
ATOM 880 O O . THR A 1 110 ? -16.047 -2.263 5.505 1.00 96.06 110 THR A O 1
ATOM 883 N N . LEU A 1 111 ? -17.182 -0.638 4.455 1.00 96.44 111 LEU A N 1
ATOM 884 C CA . LEU A 1 111 ? -16.481 0.457 5.125 1.00 96.44 111 LEU A CA 1
ATOM 885 C C . LEU A 1 111 ? -16.633 0.359 6.650 1.00 96.44 111 LEU A C 1
ATOM 887 O O . LEU A 1 111 ? -15.638 0.416 7.372 1.00 96.44 111 LEU A O 1
ATOM 891 N N . ASP A 1 112 ? -17.850 0.101 7.126 1.00 96.25 112 ASP A N 1
ATOM 892 C CA . ASP A 1 112 ? -18.165 -0.055 8.543 1.00 96.25 112 ASP A CA 1
ATOM 893 C C . ASP A 1 112 ? -17.462 -1.263 9.159 1.00 96.25 112 ASP A C 1
ATOM 895 O O . ASP A 1 112 ? -16.986 -1.159 10.290 1.00 96.25 112 ASP A O 1
ATOM 899 N N . MET A 1 113 ? -17.361 -2.384 8.432 1.00 95.81 113 MET A N 1
ATOM 900 C CA . MET A 1 113 ? -16.636 -3.585 8.866 1.00 95.81 113 MET A CA 1
ATOM 901 C C . MET A 1 113 ? -15.163 -3.267 9.131 1.00 95.81 113 MET A C 1
ATOM 903 O O . MET A 1 113 ? -14.661 -3.566 10.208 1.00 95.81 113 MET A O 1
ATOM 907 N N . TYR A 1 114 ? -14.510 -2.551 8.213 1.00 96.31 114 TYR A N 1
ATOM 908 C CA . TYR A 1 114 ? -13.117 -2.119 8.372 1.00 96.31 114 TYR A CA 1
ATOM 909 C C . TYR A 1 114 ? -12.946 -0.910 9.310 1.00 96.31 114 TYR A C 1
ATOM 911 O O . TYR A 1 114 ? -11.824 -0.447 9.505 1.00 96.31 114 TYR A O 1
ATOM 919 N N . GLY A 1 115 ? -14.023 -0.361 9.886 1.00 96.31 115 GLY A N 1
ATOM 920 C CA . GLY A 1 115 ? -13.954 0.830 10.740 1.00 96.31 115 GLY A CA 1
ATOM 921 C C . GLY A 1 115 ? -13.543 2.105 9.994 1.00 96.31 115 GLY A C 1
ATOM 922 O O . GLY A 1 115 ? -12.958 3.011 10.587 1.00 96.31 115 GLY A O 1
ATOM 923 N N . ILE A 1 116 ? -13.819 2.176 8.693 1.00 95.69 116 ILE A N 1
ATOM 924 C CA . ILE A 1 116 ? -13.534 3.340 7.851 1.00 95.69 116 ILE A CA 1
ATOM 925 C C . ILE A 1 116 ? -14.605 4.410 8.096 1.00 95.69 116 ILE A C 1
ATOM 927 O O . ILE A 1 116 ? -15.790 4.115 8.194 1.00 95.69 116 ILE A O 1
ATOM 931 N N . GLY A 1 117 ? -14.180 5.667 8.202 1.00 94.31 117 GLY A N 1
ATOM 932 C CA . GLY A 1 117 ? -15.014 6.821 8.543 1.00 94.31 117 GLY A CA 1
ATOM 933 C C . GLY A 1 117 ? -15.106 7.114 10.043 1.00 94.31 117 GLY A C 1
ATOM 934 O O . GLY A 1 117 ? -15.742 8.092 10.422 1.00 94.31 117 GLY A O 1
ATOM 935 N N . THR A 1 118 ? -14.475 6.301 10.898 1.00 93.44 118 THR A N 1
ATOM 936 C CA . THR A 1 118 ? -14.453 6.494 12.356 1.00 93.44 118 THR A CA 1
ATOM 937 C C . THR A 1 118 ? -13.023 6.416 12.883 1.00 93.44 118 THR A C 1
ATOM 939 O O . THR A 1 118 ? -12.286 5.479 12.582 1.00 93.44 118 THR A O 1
ATOM 942 N N . GLU A 1 119 ? -12.619 7.391 13.691 1.00 94.75 119 GLU A N 1
ATOM 943 C CA . GLU A 1 119 ? -11.339 7.335 14.403 1.00 94.75 119 GLU A CA 1
ATOM 944 C C . GLU A 1 119 ? -11.445 6.415 15.639 1.00 94.75 119 GLU A C 1
ATOM 946 O O . GLU A 1 119 ? -12.495 6.383 16.282 1.00 94.75 119 GLU A O 1
ATOM 951 N N . PRO A 1 120 ? -10.378 5.677 16.005 1.00 94.25 120 PRO A N 1
ATOM 952 C CA . PRO A 1 120 ? -9.017 5.785 15.476 1.00 94.25 120 PRO A CA 1
ATOM 953 C C . PRO A 1 120 ? -8.676 4.758 14.371 1.00 94.25 120 PRO A C 1
ATOM 955 O O . PRO A 1 120 ? -7.507 4.597 14.009 1.00 94.25 120 PRO A O 1
ATOM 958 N N . THR A 1 121 ? -9.671 4.029 13.854 1.00 95.94 121 THR A N 1
ATOM 959 C CA . THR A 1 121 ? -9.485 2.918 12.904 1.00 95.94 121 THR A CA 1
ATOM 960 C C . THR A 1 121 ? -9.383 3.360 11.450 1.00 95.94 121 THR A C 1
ATOM 962 O O . THR A 1 121 ? -8.786 2.650 10.647 1.00 95.94 121 THR A O 1
ATOM 965 N N . ASP A 1 122 ? -9.914 4.532 11.106 1.00 94.56 122 ASP A N 1
ATOM 966 C CA . ASP A 1 122 ? -10.108 5.003 9.734 1.00 94.56 122 ASP A CA 1
ATOM 967 C C . ASP A 1 122 ? -8.881 4.816 8.818 1.00 94.56 122 ASP A C 1
ATOM 969 O O . ASP A 1 122 ? -8.941 4.158 7.776 1.00 94.56 122 ASP A O 1
ATOM 973 N N . SER A 1 123 ? -7.724 5.336 9.236 1.00 93.25 123 SER A N 1
ATOM 974 C CA . SER A 1 123 ? -6.478 5.261 8.459 1.00 93.25 123 SER A CA 1
ATOM 975 C C . SER A 1 123 ? -5.980 3.826 8.245 1.00 93.25 123 SER A C 1
ATOM 977 O O . SER A 1 123 ? -5.515 3.476 7.155 1.00 93.25 123 SER A O 1
ATOM 979 N N . TYR A 1 124 ? -6.031 2.987 9.280 1.00 94.75 124 TYR A N 1
ATOM 980 C CA . TYR A 1 124 ? -5.555 1.606 9.188 1.00 94.75 124 TYR A CA 1
ATOM 981 C C . TYR A 1 124 ? -6.560 0.729 8.426 1.00 94.75 124 TYR A C 1
ATOM 983 O O . TYR A 1 124 ? -6.164 -0.003 7.522 1.00 94.75 124 TYR A O 1
ATOM 991 N N . GLY A 1 125 ? -7.857 0.924 8.675 1.00 95.50 125 GLY A N 1
ATOM 992 C CA . GLY A 1 125 ? -8.974 0.312 7.955 1.00 95.50 125 GLY A CA 1
ATOM 993 C C . GLY A 1 125 ? -8.903 0.514 6.448 1.00 95.50 125 GLY A C 1
ATOM 994 O O . GLY A 1 125 ? -8.936 -0.464 5.699 1.00 95.50 125 GLY A O 1
ATOM 995 N N . ARG A 1 126 ? -8.705 1.757 5.981 1.00 94.31 126 ARG A N 1
ATOM 996 C CA . ARG A 1 126 ? -8.548 2.032 4.540 1.00 94.31 126 ARG A CA 1
ATOM 997 C C . ARG A 1 126 ? -7.391 1.251 3.934 1.00 94.31 126 ARG A C 1
ATOM 999 O O . ARG A 1 126 ? -7.529 0.703 2.847 1.00 94.31 126 ARG A O 1
ATOM 1006 N N . ARG A 1 127 ? -6.263 1.160 4.640 1.00 94.00 127 ARG A N 1
ATOM 1007 C CA . ARG A 1 127 ? -5.081 0.432 4.161 1.00 94.00 127 ARG A CA 1
ATOM 1008 C C . ARG A 1 127 ? -5.286 -1.079 4.155 1.00 94.00 127 ARG A C 1
ATOM 1010 O O . ARG A 1 127 ? -4.844 -1.717 3.202 1.00 94.00 127 ARG A O 1
ATOM 1017 N N . CYS A 1 128 ? -5.996 -1.645 5.131 1.00 95.38 128 CYS A N 1
ATOM 1018 C CA . CYS A 1 128 ? -6.413 -3.049 5.088 1.00 95.38 128 CYS A CA 1
ATOM 1019 C C . CYS A 1 128 ? -7.315 -3.325 3.874 1.00 95.38 128 CYS A C 1
ATOM 1021 O O . CYS A 1 128 ? -7.109 -4.308 3.159 1.00 95.38 128 CYS A O 1
ATOM 1023 N N . LEU A 1 129 ? -8.255 -2.426 3.573 1.00 94.56 129 LEU A N 1
ATOM 1024 C CA . LEU A 1 129 ? -9.138 -2.578 2.416 1.00 94.56 129 LEU A CA 1
ATOM 1025 C C . LEU A 1 129 ? -8.395 -2.398 1.079 1.00 94.56 129 LEU A C 1
ATOM 1027 O O . LEU A 1 129 ? -8.600 -3.185 0.153 1.00 94.56 129 LEU A O 1
ATOM 1031 N N . TYR A 1 130 ? -7.458 -1.446 0.989 1.00 92.81 130 TYR A N 1
ATOM 1032 C CA . TYR A 1 130 ? -6.529 -1.342 -0.144 1.00 92.81 130 TYR A CA 1
ATOM 1033 C C . TYR A 1 130 ? -5.741 -2.634 -0.340 1.00 92.81 130 TYR A C 1
ATOM 1035 O O . TYR A 1 130 ? -5.624 -3.121 -1.463 1.00 92.81 130 TYR A O 1
ATOM 1043 N N . ALA A 1 131 ? -5.224 -3.215 0.745 1.00 93.88 131 ALA A N 1
ATOM 1044 C CA . ALA A 1 131 ? -4.497 -4.472 0.686 1.00 93.88 131 ALA A CA 1
ATOM 1045 C C . ALA A 1 131 ? -5.374 -5.599 0.123 1.00 93.88 131 ALA A C 1
ATOM 1047 O O . ALA A 1 131 ? -4.936 -6.291 -0.796 1.00 93.88 131 ALA A O 1
ATOM 1048 N N . ARG A 1 132 ? -6.633 -5.725 0.568 1.00 93.94 132 ARG A N 1
ATOM 1049 C CA . ARG A 1 132 ? -7.588 -6.694 -0.000 1.00 93.94 132 ARG A CA 1
ATOM 1050 C C . ARG A 1 132 ? -7.741 -6.513 -1.513 1.00 93.94 132 ARG A C 1
ATOM 1052 O O . ARG A 1 132 ? -7.530 -7.455 -2.274 1.00 93.94 132 ARG A O 1
ATOM 1059 N N . ARG A 1 133 ? -8.015 -5.284 -1.961 1.00 91.88 133 ARG A N 1
ATOM 1060 C CA . ARG A 1 133 ? -8.205 -4.944 -3.384 1.00 91.88 133 ARG A CA 1
ATOM 1061 C C . ARG A 1 133 ? -6.952 -5.187 -4.230 1.00 91.88 133 ARG A C 1
ATOM 1063 O O . ARG A 1 133 ? -7.056 -5.533 -5.409 1.00 91.88 133 ARG A O 1
ATOM 1070 N N . LEU A 1 134 ? -5.766 -5.001 -3.654 1.00 90.94 134 LEU A N 1
ATOM 1071 C CA . LEU A 1 134 ? -4.482 -5.289 -4.297 1.00 90.94 134 LEU A CA 1
ATOM 1072 C C . LEU A 1 134 ? -4.219 -6.799 -4.402 1.00 90.94 134 LEU A C 1
ATOM 1074 O O . LEU A 1 134 ? -3.744 -7.252 -5.447 1.00 90.94 134 LEU A O 1
ATOM 1078 N N . VAL A 1 135 ? -4.567 -7.581 -3.375 1.00 93.19 135 VAL A N 1
ATOM 1079 C CA . VAL A 1 135 ? -4.505 -9.055 -3.410 1.00 93.19 135 VAL A CA 1
ATOM 1080 C C . VAL A 1 135 ? -5.438 -9.608 -4.487 1.00 93.19 135 VAL A C 1
ATOM 1082 O O . VAL A 1 135 ? -5.006 -10.420 -5.304 1.00 93.19 135 VAL A O 1
ATOM 1085 N N . GLU A 1 136 ? -6.676 -9.112 -4.566 1.00 91.50 136 GLU A N 1
ATOM 1086 C CA . GLU A 1 136 ? -7.648 -9.477 -5.613 1.00 91.50 136 GLU A CA 1
ATOM 1087 C C . GLU A 1 136 ? -7.114 -9.208 -7.034 1.00 91.50 136 GLU A C 1
ATOM 1089 O O . GLU A 1 136 ? -7.466 -9.903 -7.985 1.00 91.50 136 GLU A O 1
ATOM 1094 N N . ARG A 1 137 ? -6.211 -8.229 -7.183 1.00 89.62 137 ARG A N 1
ATOM 1095 C CA . ARG A 1 137 ? -5.546 -7.867 -8.448 1.00 89.62 137 ARG A CA 1
ATOM 1096 C C . ARG A 1 137 ? -4.171 -8.529 -8.628 1.00 89.62 137 ARG A C 1
ATOM 1098 O O . ARG A 1 137 ? -3.411 -8.154 -9.524 1.00 89.62 137 ARG A O 1
ATOM 1105 N N . GLY A 1 138 ? -3.841 -9.517 -7.796 1.00 89.75 138 GLY A N 1
ATOM 1106 C CA . GLY A 1 138 ? -2.685 -10.395 -7.968 1.00 89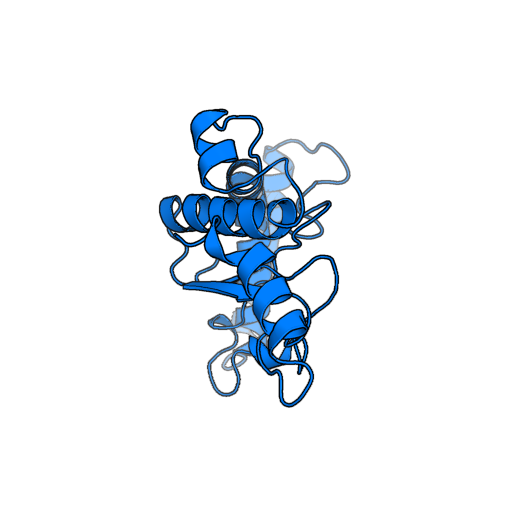.75 138 GLY A CA 1
ATOM 1107 C C . GLY A 1 138 ? -1.380 -9.929 -7.318 1.00 89.75 138 GLY A C 1
ATOM 1108 O O . GLY A 1 138 ? -0.331 -10.512 -7.614 1.00 89.75 138 GLY A O 1
ATOM 1109 N N . VAL A 1 139 ? -1.405 -8.917 -6.442 1.00 90.44 139 VAL A N 1
ATOM 1110 C CA . VAL A 1 139 ? -0.240 -8.590 -5.600 1.00 90.44 139 VAL A CA 1
ATOM 1111 C C . VAL A 1 139 ? 0.019 -9.748 -4.636 1.00 90.44 139 VAL A C 1
ATOM 1113 O O . VAL A 1 139 ? -0.901 -10.250 -3.997 1.00 90.44 139 VAL A O 1
ATOM 1116 N N . ARG A 1 140 ? 1.275 -10.203 -4.557 1.00 91.44 140 ARG A N 1
ATOM 1117 C CA . ARG A 1 140 ? 1.643 -11.442 -3.850 1.00 91.44 140 ARG A CA 1
ATOM 1118 C C . ARG A 1 140 ? 1.979 -11.223 -2.387 1.00 91.44 140 ARG A C 1
ATOM 1120 O O . ARG A 1 140 ? 1.700 -12.091 -1.570 1.00 91.44 140 ARG A O 1
ATOM 1127 N N . PHE A 1 141 ? 2.582 -10.087 -2.074 1.00 92.75 141 PHE A N 1
ATOM 1128 C CA . PHE A 1 141 ? 2.965 -9.737 -0.722 1.00 92.75 141 PHE A CA 1
ATOM 1129 C C . PHE A 1 141 ? 2.665 -8.263 -0.471 1.00 92.75 141 PHE A C 1
ATOM 1131 O O . PHE A 1 141 ? 3.034 -7.394 -1.265 1.00 92.75 141 PHE A O 1
ATOM 1138 N N . ILE A 1 142 ? 1.963 -7.988 0.624 1.00 93.88 142 ILE A N 1
ATOM 1139 C CA . ILE A 1 142 ? 1.616 -6.633 1.042 1.00 93.88 142 ILE A CA 1
ATOM 1140 C C . ILE A 1 142 ? 2.007 -6.491 2.500 1.00 93.88 142 ILE A C 1
ATOM 1142 O O . ILE A 1 142 ? 1.575 -7.281 3.335 1.00 93.88 142 ILE A O 1
ATOM 1146 N N . GLN A 1 143 ? 2.807 -5.474 2.795 1.00 93.81 143 GLN A N 1
ATOM 1147 C CA . GLN A 1 143 ? 3.168 -5.125 4.158 1.00 93.81 143 GLN A CA 1
ATOM 1148 C C . GLN A 1 143 ? 2.513 -3.801 4.536 1.00 93.81 143 GLN A C 1
ATOM 1150 O O . GLN A 1 143 ? 2.692 -2.790 3.855 1.00 93.81 143 GLN A O 1
ATOM 1155 N N . LEU A 1 144 ? 1.751 -3.820 5.626 1.00 93.44 144 LEU A N 1
ATOM 1156 C CA . LEU A 1 144 ? 1.152 -2.634 6.220 1.00 93.44 144 LEU A CA 1
ATOM 1157 C C . LEU A 1 144 ? 1.985 -2.251 7.434 1.00 93.44 144 LEU A C 1
ATOM 1159 O O . LEU A 1 144 ? 2.183 -3.065 8.335 1.00 93.44 144 LEU A O 1
ATOM 1163 N N . PHE A 1 145 ? 2.445 -1.009 7.472 1.00 92.00 145 PHE A N 1
ATOM 1164 C CA . PHE A 1 145 ? 3.099 -0.456 8.651 1.00 92.00 145 PHE A CA 1
ATOM 1165 C C . PHE A 1 145 ? 2.126 0.400 9.429 1.00 92.00 145 PHE A C 1
ATOM 1167 O O . PHE A 1 145 ? 1.319 1.108 8.843 1.00 92.00 145 PHE A O 1
ATOM 1174 N N . ILE A 1 146 ? 2.213 0.378 10.749 1.00 89.62 146 ILE A N 1
ATOM 1175 C CA . ILE A 1 146 ? 1.442 1.273 11.597 1.00 89.62 146 ILE A CA 1
ATOM 1176 C C . ILE A 1 146 ? 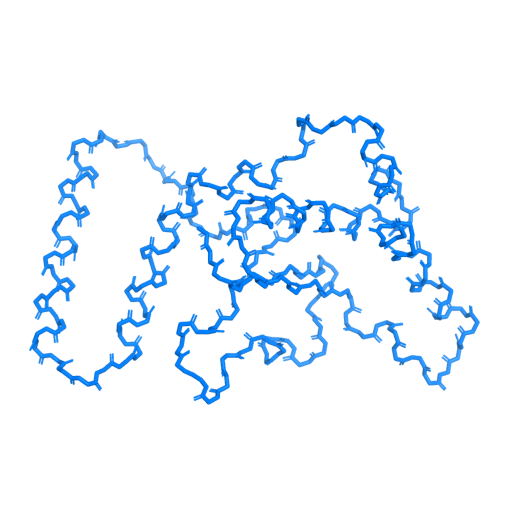2.416 2.082 12.436 1.00 89.62 146 ILE A C 1
ATOM 1178 O O . ILE A 1 146 ? 3.256 1.503 13.113 1.00 89.62 146 ILE A O 1
ATOM 1182 N N . ASP A 1 147 ? 2.304 3.402 12.287 1.00 85.56 147 ASP A N 1
ATOM 1183 C CA . ASP A 1 147 ? 2.928 4.460 13.085 1.00 85.56 147 ASP A CA 1
ATOM 1184 C C . ASP A 1 147 ? 4.110 4.007 13.954 1.00 85.56 147 ASP A C 1
ATOM 1186 O O . ASP A 1 147 ? 3.934 3.491 15.058 1.00 85.56 147 ASP A O 1
ATOM 1190 N N . PHE A 1 148 ? 5.324 4.195 13.436 1.00 87.56 148 PHE A N 1
ATOM 1191 C CA . PHE A 1 148 ? 6.563 3.850 14.126 1.00 87.56 148 PHE A CA 1
ATOM 1192 C C . PHE A 1 148 ? 6.611 2.382 14.604 1.00 87.56 148 PHE A C 1
ATOM 1194 O O . PHE A 1 148 ? 6.794 1.475 13.789 1.00 87.56 148 PHE A O 1
ATOM 1201 N N . GLN A 1 149 ? 6.499 2.156 15.915 1.00 88.25 149 GLN A N 1
ATOM 1202 C CA . GLN A 1 149 ? 6.534 0.850 16.575 1.00 88.25 149 GLN A CA 1
ATOM 1203 C C . GLN A 1 149 ? 5.589 0.850 17.788 1.00 88.25 149 GLN A C 1
ATOM 1205 O O . GLN A 1 149 ? 5.960 0.449 18.885 1.00 88.25 149 GLN A O 1
ATOM 1210 N N . ILE A 1 150 ? 4.348 1.320 17.600 1.00 88.81 150 ILE A N 1
ATOM 1211 C CA . ILE A 1 150 ? 3.345 1.457 18.683 1.00 88.81 150 ILE A CA 1
ATOM 1212 C C . ILE A 1 150 ? 2.995 0.146 19.413 1.00 88.81 150 ILE A C 1
ATOM 1214 O O . ILE A 1 150 ? 2.325 0.169 20.443 1.00 88.81 150 ILE A O 1
ATOM 1218 N N . TRP A 1 151 ? 3.411 -0.997 18.871 1.00 85.88 151 TRP A N 1
ATOM 1219 C CA . TR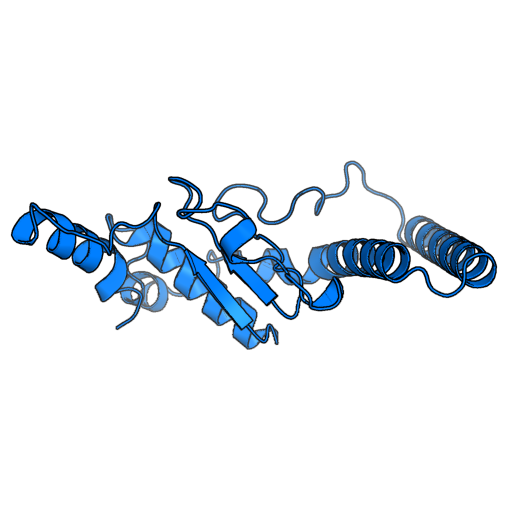P A 1 151 ? 3.223 -2.314 19.472 1.00 85.88 151 TRP A CA 1
ATOM 1220 C C . TRP A 1 151 ? 4.318 -2.675 20.493 1.00 85.88 151 TRP A C 1
ATOM 1222 O O . TRP A 1 151 ? 4.091 -3.547 21.327 1.00 85.88 151 TRP A O 1
ATOM 1232 N N . ASP A 1 152 ? 5.476 -2.008 20.475 1.00 89.31 152 ASP A N 1
ATOM 1233 C CA . ASP A 1 152 ? 6.632 -2.318 21.331 1.00 89.31 152 ASP A CA 1
ATOM 1234 C C . ASP A 1 152 ? 6.647 -1.473 22.610 1.00 89.31 152 ASP A C 1
ATOM 1236 O O . ASP A 1 152 ? 7.498 -0.611 22.833 1.00 89.31 152 ASP A O 1
ATOM 1240 N N . ASN A 1 153 ? 5.636 -1.687 23.449 1.00 89.38 153 ASN A N 1
ATOM 1241 C CA . ASN A 1 153 ? 5.482 -0.957 24.701 1.00 89.38 153 ASN A CA 1
ATOM 1242 C C . ASN A 1 153 ? 6.292 -1.636 25.822 1.00 89.38 153 ASN A C 1
ATOM 1244 O O . ASN A 1 153 ? 5.952 -2.733 26.254 1.00 89.38 153 ASN A O 1
ATOM 1248 N N . HIS A 1 154 ? 7.323 -0.960 26.344 1.00 92.06 154 HIS A N 1
ATOM 1249 C CA . HIS A 1 154 ? 8.099 -1.404 27.526 1.00 92.06 154 HIS A CA 1
ATOM 1250 C C . HIS A 1 154 ? 7.655 -0.724 28.829 1.00 92.06 154 HIS A C 1
ATOM 1252 O O . HIS A 1 154 ? 8.048 -1.120 29.924 1.00 92.06 154 HIS A O 1
ATOM 1258 N N . THR A 1 155 ? 6.832 0.317 28.717 1.00 91.56 155 THR A N 1
ATOM 1259 C CA . THR A 1 155 ? 6.207 1.057 29.820 1.00 91.56 155 THR A CA 1
ATOM 1260 C C . THR A 1 155 ? 4.801 1.491 29.394 1.00 91.56 155 THR A C 1
ATOM 1262 O O . THR A 1 155 ? 4.471 1.439 28.211 1.00 91.56 155 THR A O 1
ATOM 1265 N N . GLY A 1 156 ? 3.940 1.880 30.345 1.00 90.19 156 GLY A N 1
ATOM 1266 C CA . GLY A 1 156 ? 2.601 2.397 30.022 1.00 90.19 156 GLY A CA 1
ATOM 1267 C C . GLY A 1 156 ? 1.703 1.406 29.268 1.00 90.19 156 GLY A C 1
ATOM 1268 O O . GLY A 1 156 ? 0.896 1.827 28.448 1.00 90.19 156 GLY A O 1
ATOM 1269 N N . LEU A 1 157 ? 1.851 0.099 29.527 1.00 91.56 157 LEU A N 1
ATOM 1270 C CA . LEU A 1 157 ? 1.175 -0.977 28.787 1.00 91.56 157 LEU A CA 1
ATOM 1271 C C . LEU A 1 157 ? -0.337 -0.768 28.678 1.00 91.56 157 LEU A C 1
ATOM 1273 O O . LEU A 1 157 ? -0.890 -0.924 27.599 1.00 91.56 157 LEU A O 1
ATOM 1277 N N . GLU A 1 158 ? -0.995 -0.370 29.766 1.00 92.50 158 GLU A N 1
ATOM 1278 C CA . GLU A 1 158 ? -2.446 -0.169 29.787 1.00 92.50 158 GLU A CA 1
ATOM 1279 C C . GLU A 1 158 ? -2.913 0.869 28.758 1.00 92.50 158 GLU A C 1
ATOM 1281 O O . GLU A 1 158 ? -3.915 0.660 28.080 1.00 92.50 158 GLU A O 1
ATOM 1286 N N . THR A 1 159 ? -2.176 1.967 28.591 1.00 93.50 159 THR A N 1
ATOM 1287 C CA . THR A 1 159 ? -2.553 3.037 27.661 1.00 93.50 159 THR A CA 1
ATOM 1288 C C . THR A 1 159 ? -2.006 2.789 26.257 1.00 93.50 159 THR A C 1
ATOM 1290 O O . THR A 1 159 ? -2.747 2.919 25.281 1.00 93.50 159 THR A O 1
ATOM 1293 N N . GLY A 1 160 ? -0.733 2.400 26.142 1.00 92.38 160 GLY A N 1
ATOM 1294 C CA . GLY A 1 160 ? -0.049 2.172 24.868 1.00 92.38 160 GLY A CA 1
ATOM 1295 C C . GLY A 1 160 ? -0.612 0.981 24.097 1.00 92.38 160 GLY A C 1
ATOM 1296 O O . GLY A 1 160 ? -0.991 1.128 22.933 1.00 92.38 160 GLY A O 1
ATOM 1297 N N . LEU A 1 161 ? -0.753 -0.176 24.758 1.00 92.50 161 LEU A N 1
ATOM 1298 C CA . LEU A 1 161 ? -1.311 -1.374 24.128 1.00 92.50 161 LEU A CA 1
ATOM 1299 C C . LEU A 1 161 ? -2.765 -1.142 23.728 1.00 92.50 161 LEU A C 1
ATOM 1301 O O . LEU A 1 161 ? -3.130 -1.430 22.592 1.00 92.50 161 LEU A O 1
ATOM 1305 N N . LYS A 1 162 ? -3.577 -0.562 24.623 1.00 93.88 162 LYS A N 1
ATOM 1306 C CA . LYS A 1 162 ? -4.980 -0.265 24.321 1.00 93.88 162 LYS A CA 1
ATOM 1307 C C . LYS A 1 162 ? -5.104 0.664 23.113 1.00 93.88 162 LYS A C 1
ATOM 1309 O O . LYS A 1 162 ? -5.889 0.376 22.222 1.00 93.88 162 LYS A O 1
ATOM 1314 N N . SER A 1 163 ? -4.303 1.728 23.040 1.00 93.25 163 SER A N 1
ATOM 1315 C CA . SER A 1 163 ? -4.299 2.650 21.896 1.00 93.25 163 SER A CA 1
ATOM 1316 C C . SER A 1 163 ? -3.928 1.955 20.579 1.00 93.25 163 SER A C 1
ATOM 1318 O O . SER A 1 163 ? -4.545 2.215 19.544 1.00 93.25 163 SER A O 1
ATOM 1320 N N . ALA A 1 164 ? -2.949 1.042 20.601 1.00 93.25 164 ALA A N 1
ATOM 1321 C CA . ALA A 1 164 ? -2.601 0.241 19.431 1.00 93.25 164 ALA A CA 1
ATOM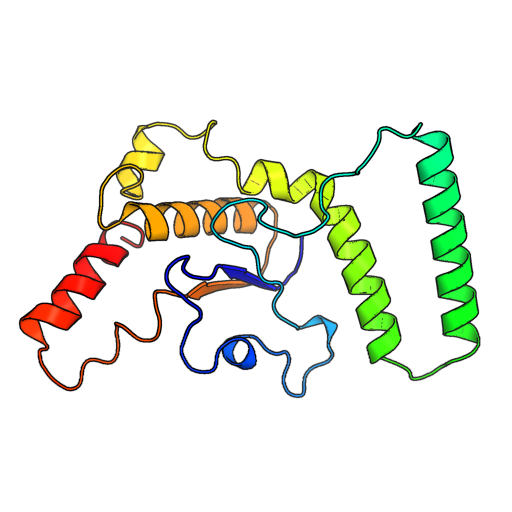 1322 C C . ALA A 1 164 ? -3.751 -0.695 19.022 1.00 93.25 164 ALA A C 1
ATOM 1324 O O . ALA A 1 164 ? -4.138 -0.697 17.854 1.00 93.25 164 ALA A O 1
ATOM 1325 N N . CYS A 1 165 ? -4.347 -1.412 19.981 1.00 93.62 165 CYS A N 1
ATOM 1326 C CA . CYS A 1 165 ? -5.496 -2.286 19.747 1.00 93.62 165 CYS A CA 1
ATOM 1327 C C . CYS A 1 165 ? -6.706 -1.513 19.205 1.00 93.62 165 CYS A C 1
ATOM 1329 O O . CYS A 1 165 ? -7.253 -1.906 18.181 1.00 93.62 165 CYS A O 1
ATOM 1331 N N . ASP A 1 166 ? -7.071 -0.376 19.806 1.00 94.62 166 ASP A N 1
ATOM 1332 C CA . ASP A 1 166 ? -8.204 0.454 19.371 1.00 94.62 166 ASP A CA 1
ATOM 1333 C C . ASP A 1 166 ? -8.075 0.869 17.888 1.00 94.62 166 ASP A C 1
ATOM 1335 O O . ASP A 1 166 ? -9.080 1.054 17.205 1.00 94.62 166 ASP A O 1
ATOM 1339 N N . ARG A 1 167 ? -6.844 1.009 17.371 1.00 94.19 167 ARG A N 1
ATOM 1340 C CA . ARG A 1 167 ? -6.556 1.365 15.969 1.00 94.19 167 ARG A CA 1
ATOM 1341 C C . ARG A 1 167 ? -6.606 0.182 15.007 1.00 94.19 167 ARG A C 1
ATOM 1343 O O . ARG A 1 167 ? -6.893 0.396 13.828 1.00 94.19 167 ARG A O 1
ATOM 1350 N N . THR A 1 168 ? -6.252 -1.022 15.456 1.00 94.06 168 THR A N 1
ATOM 1351 C CA . THR A 1 168 ? -6.032 -2.165 14.556 1.00 94.06 168 THR A CA 1
ATOM 1352 C C . THR A 1 168 ? -7.078 -3.252 14.660 1.00 94.06 168 THR A C 1
ATOM 1354 O O . THR A 1 168 ? -7.323 -3.892 13.648 1.00 94.06 168 THR A O 1
ATOM 1357 N N . ASP A 1 169 ? -7.684 -3.454 15.830 1.00 93.31 169 ASP A N 1
ATOM 1358 C CA . ASP A 1 169 ? -8.495 -4.635 16.150 1.00 93.31 169 ASP A CA 1
ATOM 1359 C C . ASP A 1 169 ? -9.655 -4.817 15.166 1.00 93.31 169 ASP A C 1
ATOM 1361 O O . ASP A 1 169 ? -9.738 -5.816 14.463 1.00 93.31 169 ASP A O 1
ATOM 1365 N N . LYS A 1 170 ? -10.485 -3.789 14.988 1.00 94.44 170 LYS A N 1
ATOM 1366 C CA . LYS A 1 170 ? -11.621 -3.852 14.062 1.00 94.44 170 LYS A CA 1
ATOM 1367 C C . LYS A 1 170 ? -11.218 -4.042 12.581 1.00 94.44 170 LYS A C 1
ATOM 1369 O O . LYS A 1 170 ? -11.802 -4.900 11.932 1.00 94.44 170 LYS A O 1
ATOM 1374 N N . PRO A 1 171 ? -10.239 -3.300 12.022 1.00 93.19 171 PRO A N 1
ATOM 1375 C CA . PRO A 1 171 ? -9.746 -3.522 10.657 1.00 93.19 171 PRO A CA 1
ATOM 1376 C C . PRO A 1 171 ? -9.155 -4.901 10.328 1.00 93.19 171 PRO A C 1
ATOM 1378 O O . PRO A 1 171 ? -8.990 -5.191 9.139 1.00 93.19 171 PRO A O 1
ATOM 1381 N N . ILE A 1 172 ? -8.729 -5.680 11.332 1.00 89.12 172 ILE A N 1
ATOM 1382 C CA . ILE A 1 172 ? -8.045 -6.979 11.147 1.00 89.12 172 ILE A CA 1
ATOM 1383 C C . ILE A 1 172 ? -8.851 -8.181 11.651 1.00 89.12 172 ILE A C 1
ATOM 1385 O O . ILE A 1 172 ? -8.406 -9.308 11.427 1.00 89.12 172 ILE A O 1
ATOM 1389 N N . ALA A 1 173 ? -9.960 -7.937 12.355 1.00 63.03 173 ALA A N 1
ATOM 1390 C CA . ALA A 1 173 ? -10.824 -8.953 12.954 1.00 63.03 173 ALA A CA 1
ATOM 1391 C C . ALA A 1 173 ? -11.651 -9.740 11.929 1.00 63.03 173 ALA A C 1
ATOM 1393 O O . ALA A 1 173 ? -11.996 -9.185 10.859 1.00 63.03 173 ALA A O 1
#